Protein AF-A0A2L2SUW8-F1 (afdb_monomer_lite)

Foldseek 3Di:
DDDDDPPLVDDDPPLVVPPPDDDPVVSVVVRSVVSVVVSVVVVVVVVVVVVVVVPDDPDPPPPPPPCVVVVVVVVVVVVVVVVVVVVVVVVVVVVVVVVLVVVLVVLVVVLVVLVVVLVVCPPPDDPVVNVVSVVVSVVSVVVNVVSVVVVVVVVVVVPPPPPDPDDDPPPPPPDDDD

Structure (mmCIF, N/CA/C/O backbone):
data_AF-A0A2L2SUW8-F1
#
_entry.id   AF-A0A2L2SUW8-F1
#
loop_
_atom_site.group_PDB
_atom_site.id
_atom_site.type_symbol
_atom_site.label_atom_id
_atom_site.label_alt_id
_atom_site.label_comp_id
_atom_site.label_asym_id
_atom_site.label_entity_id
_atom_site.label_seq_id
_atom_site.pdbx_PDB_ins_code
_atom_site.Cartn_x
_atom_site.Cartn_y
_atom_site.Cartn_z
_atom_site.occupancy
_atom_site.B_iso_or_equiv
_atom_site.auth_seq_id
_atom_site.auth_comp_id
_atom_site.auth_asym_id
_atom_site.auth_atom_id
_atom_site.pdbx_PDB_model_num
ATOM 1 N N . MET A 1 1 ? -7.060 2.075 62.637 1.00 31.45 1 MET A N 1
ATOM 2 C CA . MET A 1 1 ? -6.467 2.755 61.467 1.00 31.45 1 MET A CA 1
ATOM 3 C C . MET A 1 1 ? -5.921 1.683 60.543 1.00 31.45 1 MET A C 1
ATOM 5 O O . MET A 1 1 ? -5.042 0.956 60.996 1.00 31.45 1 MET A O 1
ATOM 9 N N . PRO A 1 2 ? -6.456 1.498 59.327 1.00 35.22 2 PRO A N 1
ATOM 10 C CA . PRO A 1 2 ? -5.857 0.572 58.381 1.00 35.22 2 PRO A CA 1
ATOM 11 C C . PRO A 1 2 ? -4.590 1.218 57.819 1.00 35.22 2 PRO A C 1
ATOM 13 O O . PRO A 1 2 ? -4.621 2.334 57.305 1.00 35.22 2 PRO A O 1
ATOM 16 N N . VAL A 1 3 ? -3.468 0.524 57.979 1.00 39.59 3 VAL A N 1
ATOM 17 C CA . VAL A 1 3 ? -2.199 0.855 57.333 1.00 39.59 3 VAL A CA 1
ATOM 18 C C . VAL A 1 3 ? -2.322 0.376 55.890 1.00 39.59 3 VAL A C 1
ATOM 20 O O . VAL A 1 3 ? -2.271 -0.825 55.636 1.00 39.59 3 VAL A O 1
ATOM 23 N N . PHE A 1 4 ? -2.552 1.299 54.958 1.00 40.53 4 PHE A N 1
ATOM 24 C CA . PHE A 1 4 ? -2.540 0.986 53.533 1.00 40.53 4 PHE A CA 1
ATOM 25 C C . PHE A 1 4 ? -1.094 0.988 53.043 1.00 40.53 4 PHE A C 1
ATOM 27 O O . PHE A 1 4 ? -0.453 2.029 52.907 1.00 40.53 4 PHE A O 1
ATOM 34 N N . SER A 1 5 ? -0.567 -0.212 52.830 1.00 43.44 5 SER A N 1
ATOM 35 C CA . SER A 1 5 ? 0.682 -0.453 52.118 1.00 43.44 5 SER A CA 1
ATOM 36 C C . SER A 1 5 ? 0.580 0.179 50.727 1.00 43.44 5 SER A C 1
ATOM 38 O O . SER A 1 5 ? -0.314 -0.184 49.964 1.00 43.44 5 SER A O 1
ATOM 40 N N . SER A 1 6 ? 1.464 1.124 50.389 1.00 44.03 6 SER A N 1
ATOM 41 C CA . SER A 1 6 ? 1.450 1.778 49.077 1.00 44.03 6 SER A CA 1
ATOM 42 C C . SER A 1 6 ? 1.844 0.777 47.987 1.00 44.03 6 SER A C 1
ATOM 44 O O . SER A 1 6 ? 3.026 0.599 47.687 1.00 44.03 6 SER A O 1
ATOM 46 N N . ASN A 1 7 ? 0.861 0.104 47.392 1.00 52.19 7 ASN A N 1
ATOM 47 C CA . ASN A 1 7 ? 1.060 -0.725 46.209 1.00 52.19 7 ASN A CA 1
ATOM 48 C C . ASN A 1 7 ? 1.236 0.188 44.989 1.00 52.19 7 ASN A C 1
ATOM 50 O O . ASN A 1 7 ? 0.325 0.410 44.200 1.00 52.19 7 ASN A O 1
ATOM 54 N N . THR A 1 8 ? 2.442 0.734 44.830 1.00 48.81 8 THR A N 1
ATOM 55 C CA . THR A 1 8 ? 2.835 1.541 43.661 1.00 48.81 8 THR A CA 1
ATOM 56 C C . THR A 1 8 ? 3.077 0.711 42.394 1.00 48.81 8 THR A C 1
ATOM 58 O O . THR A 1 8 ? 3.483 1.265 41.374 1.00 48.81 8 THR A O 1
ATOM 61 N N . ASP A 1 9 ? 2.823 -0.597 42.445 1.00 54.16 9 ASP A N 1
ATOM 62 C CA . ASP A 1 9 ? 3.030 -1.553 41.351 1.00 54.16 9 ASP A CA 1
ATOM 63 C C . ASP A 1 9 ? 1.796 -1.768 40.460 1.00 54.16 9 ASP A C 1
ATOM 65 O O . ASP A 1 9 ? 1.693 -2.773 39.761 1.00 54.16 9 ASP A O 1
ATOM 69 N N . MET A 1 10 ? 0.866 -0.810 40.409 1.00 57.97 10 MET A N 1
ATOM 70 C CA . MET A 1 10 ? -0.175 -0.847 39.380 1.00 57.97 10 MET A CA 1
ATOM 71 C C . MET A 1 10 ? 0.442 -0.614 37.996 1.00 57.97 10 MET A C 1
ATOM 73 O O . MET A 1 10 ? 1.099 0.397 37.726 1.00 57.97 10 MET A O 1
ATOM 77 N N . GLU A 1 11 ? 0.266 -1.599 37.123 1.00 60.09 11 GLU A N 1
ATOM 78 C CA . GLU A 1 11 ? 0.660 -1.543 35.7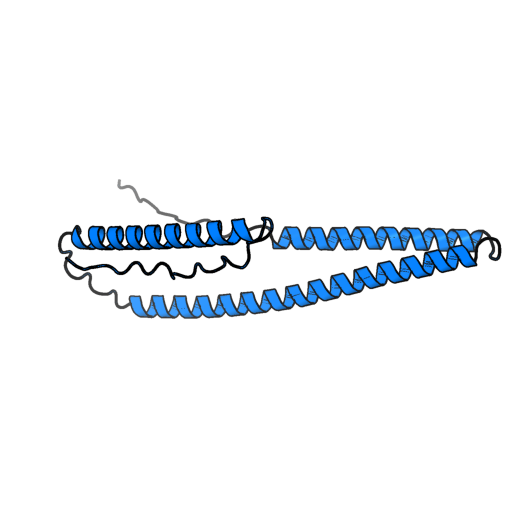26 1.00 60.09 11 GLU A CA 1
ATOM 79 C C . GLU A 1 11 ? -0.386 -0.758 34.931 1.00 60.09 11 GLU A C 1
ATOM 81 O O . GLU A 1 11 ? -1.571 -1.074 34.975 1.00 6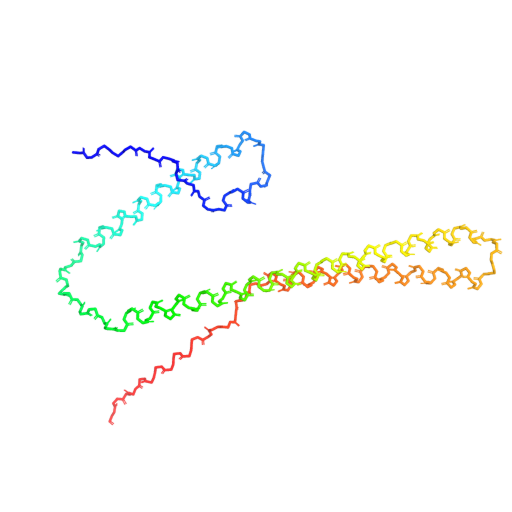0.09 11 GLU A O 1
ATOM 86 N N . ILE A 1 12 ? 0.048 0.298 34.236 1.00 59.81 12 ILE A N 1
ATOM 87 C CA . ILE A 1 12 ? -0.823 1.103 33.373 1.00 59.81 12 ILE A CA 1
ATOM 88 C C . ILE A 1 12 ? -0.914 0.395 32.014 1.00 59.81 12 ILE A C 1
ATOM 90 O O . ILE A 1 12 ? 0.119 0.284 31.341 1.00 59.81 12 ILE A O 1
ATOM 94 N N . PRO A 1 13 ? -2.105 -0.060 31.579 1.00 62.38 13 PRO A N 1
ATOM 95 C CA . PRO A 1 13 ? -2.269 -0.694 30.275 1.00 62.38 13 PRO A CA 1
ATOM 96 C C . PRO A 1 13 ? -1.811 0.233 29.138 1.00 62.38 13 PRO A C 1
ATOM 98 O O . PRO A 1 13 ? -2.197 1.397 29.094 1.00 62.38 13 PRO A O 1
ATOM 101 N N . GLY A 1 14 ? -0.978 -0.276 28.224 1.00 61.34 14 GLY A N 1
ATOM 102 C CA . GLY A 1 14 ? -0.526 0.452 27.025 1.00 61.34 14 GLY A CA 1
ATOM 103 C C . GLY A 1 14 ? 0.663 1.403 27.215 1.00 61.34 14 GLY A C 1
ATOM 104 O O . GLY A 1 14 ? 1.183 1.925 26.234 1.00 61.34 14 GLY A O 1
ATOM 105 N N . MET A 1 15 ? 1.164 1.585 28.440 1.00 63.22 15 MET A N 1
ATOM 106 C CA . MET A 1 15 ? 2.245 2.542 28.726 1.00 63.22 15 MET A CA 1
ATOM 107 C C . MET A 1 15 ? 3.586 2.199 28.046 1.00 63.22 15 MET A C 1
ATOM 109 O O . MET A 1 15 ? 4.403 3.087 27.812 1.00 63.22 15 MET A O 1
ATOM 113 N N . ASP A 1 16 ? 3.817 0.933 27.698 1.00 59.94 16 ASP A N 1
ATOM 114 C CA . ASP A 1 16 ? 5.040 0.507 27.006 1.00 59.94 16 ASP A CA 1
ATOM 115 C C . ASP A 1 16 ? 5.000 0.760 25.485 1.00 59.94 16 ASP A C 1
ATOM 117 O O . ASP A 1 16 ? 6.031 0.653 24.825 1.00 59.94 16 A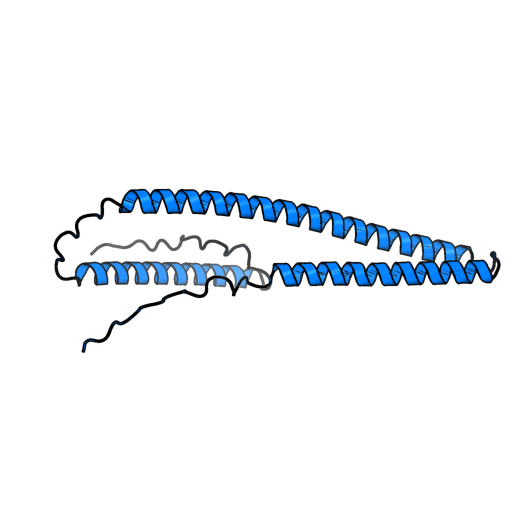SP A O 1
ATOM 121 N N . ALA A 1 17 ? 3.841 1.132 24.922 1.00 57.72 17 ALA A N 1
ATOM 122 C CA . ALA A 1 17 ? 3.671 1.349 23.483 1.00 57.72 17 ALA A CA 1
ATOM 123 C C . ALA A 1 17 ? 3.996 2.784 23.016 1.00 57.72 17 ALA A C 1
ATOM 125 O O . ALA A 1 17 ? 4.275 2.986 21.836 1.00 57.72 17 ALA A O 1
ATOM 126 N N . GLU A 1 18 ? 3.994 3.777 23.915 1.00 51.38 18 GLU A N 1
ATOM 127 C CA . GLU A 1 18 ? 4.088 5.209 23.555 1.00 51.38 18 GLU A CA 1
ATOM 128 C C . GLU A 1 18 ? 5.391 5.896 24.007 1.00 51.38 18 GLU A C 1
ATOM 130 O O . GLU A 1 18 ? 5.587 7.094 23.812 1.00 51.38 18 GLU A O 1
ATOM 135 N N . ALA A 1 19 ? 6.333 5.142 24.572 1.00 54.19 19 ALA A N 1
ATOM 136 C CA . ALA A 1 19 ? 7.610 5.650 25.071 1.00 54.19 19 ALA A CA 1
ATOM 137 C C . ALA A 1 19 ? 8.659 5.860 23.955 1.00 54.19 19 ALA A C 1
ATOM 139 O O . ALA A 1 19 ? 9.779 5.357 24.037 1.00 54.19 19 ALA A O 1
ATOM 140 N N . CYS A 1 20 ? 8.323 6.611 22.905 1.00 51.78 20 CYS A N 1
ATOM 141 C CA . CYS A 1 20 ? 9.290 7.042 21.896 1.00 51.78 20 CYS A CA 1
ATOM 142 C C . CYS A 1 20 ? 9.690 8.503 22.143 1.00 51.78 20 CYS A C 1
ATOM 144 O O . CYS A 1 20 ? 8.853 9.394 22.078 1.00 51.78 20 CYS A O 1
ATOM 146 N N . ALA A 1 21 ? 10.994 8.724 22.351 1.00 54.06 21 ALA A N 1
ATOM 147 C CA . ALA A 1 21 ? 11.687 10.017 22.453 1.00 54.06 21 ALA A CA 1
ATOM 148 C C . ALA A 1 21 ? 11.807 10.661 23.853 1.00 54.06 21 ALA A C 1
ATOM 150 O O . ALA A 1 21 ? 11.297 11.744 24.115 1.00 54.06 21 ALA A O 1
ATOM 151 N N . SER A 1 22 ? 12.605 10.058 24.738 1.00 52.06 22 SER A N 1
ATOM 152 C CA . SER A 1 22 ? 13.514 10.801 25.635 1.00 52.06 22 SER A CA 1
ATOM 153 C C . SER A 1 22 ? 14.594 9.854 26.178 1.00 52.06 22 SER A C 1
ATOM 155 O O . SER A 1 22 ? 14.468 8.637 26.048 1.00 52.06 22 SER A O 1
ATOM 157 N N . SER A 1 23 ? 15.696 10.393 26.708 1.00 53.16 23 SER A N 1
ATOM 158 C CA . SER A 1 23 ? 16.809 9.597 27.245 1.00 53.16 23 SER A CA 1
ATOM 159 C C . SER A 1 23 ? 16.334 8.576 28.293 1.00 53.16 23 SER A C 1
ATOM 161 O O . SER A 1 23 ? 15.391 8.832 29.046 1.00 53.16 23 SER A O 1
ATOM 163 N N . ALA A 1 24 ? 16.991 7.411 28.350 1.00 54.94 24 ALA A N 1
ATOM 164 C CA . ALA A 1 24 ? 16.584 6.272 29.185 1.00 54.94 24 ALA A CA 1
ATOM 165 C C . ALA A 1 24 ? 16.359 6.633 30.673 1.00 54.94 24 ALA A C 1
ATOM 167 O O . ALA A 1 24 ? 15.463 6.085 31.318 1.00 54.94 24 ALA A O 1
ATOM 168 N N . ASP A 1 25 ? 17.102 7.613 31.196 1.00 57.12 25 ASP A N 1
ATOM 169 C CA . ASP A 1 25 ? 16.987 8.066 32.586 1.00 57.12 25 ASP A CA 1
ATOM 170 C C . ASP A 1 25 ? 15.709 8.884 32.863 1.00 57.12 25 ASP A C 1
ATOM 172 O O . ASP A 1 25 ? 15.143 8.811 33.960 1.00 57.12 25 ASP A O 1
ATOM 176 N N . HIS A 1 26 ? 15.202 9.627 31.872 1.00 58.84 26 HIS A N 1
ATOM 177 C CA . HIS A 1 26 ? 13.965 10.410 32.002 1.00 58.84 26 HIS A CA 1
ATOM 178 C C . HIS A 1 26 ? 12.712 9.536 31.866 1.00 58.84 26 HIS A C 1
ATOM 180 O O . HIS A 1 26 ? 11.730 9.752 32.580 1.00 58.84 26 HIS A O 1
ATOM 186 N N . LEU A 1 27 ? 12.773 8.483 31.045 1.00 61.69 27 LEU A N 1
ATOM 187 C CA . LEU A 1 27 ? 11.685 7.516 30.876 1.00 61.69 27 LEU A CA 1
ATOM 188 C C . LEU A 1 27 ? 11.326 6.793 32.180 1.00 61.69 27 LEU A C 1
ATOM 190 O O . LEU A 1 27 ? 10.144 6.624 32.484 1.00 61.69 27 LEU A O 1
ATOM 194 N N . SER A 1 28 ? 12.319 6.412 32.993 1.00 64.25 28 SER A N 1
ATOM 195 C CA . SER A 1 28 ? 12.045 5.720 34.263 1.00 64.25 28 SER A CA 1
ATOM 196 C C . SER A 1 28 ? 11.306 6.617 35.264 1.00 64.25 28 SER A C 1
ATOM 198 O O . SER A 1 28 ? 10.405 6.159 35.972 1.00 64.25 28 SER A O 1
ATOM 200 N N . SER A 1 29 ? 11.645 7.909 35.286 1.00 66.44 29 SER A N 1
ATOM 201 C CA . SER A 1 29 ? 11.034 8.897 36.177 1.00 66.44 29 SER A CA 1
ATOM 202 C C . SER A 1 29 ? 9.603 9.217 35.754 1.00 66.44 29 SER A C 1
ATOM 204 O O . SER A 1 29 ? 8.711 9.230 36.601 1.00 66.44 29 SER A O 1
ATOM 206 N N . VAL A 1 30 ? 9.360 9.379 34.449 1.00 68.69 30 VAL A N 1
ATOM 207 C CA . VAL A 1 30 ? 8.013 9.578 33.892 1.00 68.69 30 VAL A CA 1
ATOM 208 C C . VAL A 1 30 ? 7.137 8.349 34.133 1.00 68.69 30 VAL A C 1
ATOM 210 O O . VAL A 1 30 ? 6.016 8.491 34.611 1.00 68.69 30 VAL A O 1
ATOM 213 N N . LYS A 1 31 ? 7.662 7.135 33.919 1.00 69.25 31 LYS A N 1
ATOM 214 C CA . LYS A 1 31 ? 6.946 5.875 34.185 1.00 69.25 31 LYS A CA 1
ATOM 215 C C . LYS A 1 31 ? 6.569 5.737 35.664 1.00 69.25 31 LYS A C 1
ATOM 217 O O . LYS A 1 31 ? 5.433 5.395 35.986 1.00 69.25 31 LYS A O 1
ATOM 222 N N . LYS A 1 32 ? 7.492 6.051 36.582 1.00 74.12 32 LYS A N 1
ATOM 223 C CA . LYS A 1 32 ? 7.226 6.043 38.033 1.00 74.12 32 LYS A CA 1
ATOM 224 C C . LYS A 1 32 ? 6.215 7.112 38.445 1.00 74.12 32 LYS A C 1
ATOM 226 O O . LYS A 1 32 ? 5.354 6.832 39.274 1.00 74.12 32 LYS A O 1
ATOM 231 N N . PHE A 1 33 ? 6.312 8.319 37.890 1.00 73.19 33 PHE A N 1
ATOM 232 C CA . PHE A 1 33 ? 5.362 9.392 38.176 1.00 73.19 33 PHE A CA 1
ATOM 233 C C . PHE A 1 33 ? 3.966 9.056 37.640 1.00 73.19 33 PHE A C 1
ATOM 235 O O . PHE A 1 33 ? 2.997 9.160 38.385 1.00 73.19 33 PHE A O 1
ATOM 242 N N . GLY A 1 34 ? 3.873 8.557 36.404 1.00 73.06 34 GLY A N 1
ATOM 243 C CA . GLY A 1 34 ? 2.628 8.101 35.789 1.00 73.06 34 GLY A CA 1
ATOM 244 C C . GLY A 1 34 ? 1.942 7.015 36.612 1.00 73.06 34 GLY A C 1
ATOM 245 O O . GLY A 1 34 ? 0.766 7.156 36.931 1.00 73.06 34 GLY A O 1
ATOM 246 N N . ARG A 1 35 ? 2.683 5.988 37.059 1.00 75.75 35 ARG A N 1
ATOM 247 C CA . ARG A 1 35 ? 2.145 4.933 37.944 1.00 75.75 35 ARG A CA 1
ATOM 248 C C . ARG A 1 35 ? 1.601 5.484 39.257 1.00 75.75 35 ARG A C 1
ATOM 250 O O . ARG A 1 35 ? 0.516 5.096 39.675 1.00 75.75 35 ARG A O 1
ATOM 257 N N . LYS A 1 36 ? 2.318 6.418 39.890 1.00 75.75 36 LYS A N 1
ATOM 258 C CA . LYS A 1 36 ? 1.847 7.075 41.120 1.00 75.75 36 LYS A CA 1
ATOM 259 C C . LYS A 1 36 ? 0.586 7.899 40.883 1.00 75.75 36 LYS A C 1
ATOM 261 O O . LYS A 1 36 ? -0.331 7.840 41.693 1.00 75.75 36 LYS A O 1
ATOM 266 N N . TRP A 1 37 ? 0.540 8.650 39.786 1.00 75.62 37 TRP A N 1
ATOM 267 C CA . TRP A 1 37 ? -0.607 9.485 39.446 1.00 75.62 37 TRP A CA 1
ATOM 268 C C . TRP A 1 37 ? -1.839 8.639 39.109 1.00 75.62 37 TRP A C 1
ATOM 270 O O . TRP A 1 37 ? -2.932 8.933 39.582 1.00 75.62 37 TRP A O 1
ATOM 280 N N . TYR A 1 38 ? -1.649 7.534 38.385 1.00 74.94 38 TYR A N 1
ATOM 281 C CA . TYR A 1 38 ? -2.698 6.561 38.093 1.00 74.94 38 TYR A CA 1
ATOM 282 C C . TYR A 1 38 ? -3.222 5.875 39.357 1.00 74.94 38 TYR A C 1
ATOM 284 O O . TYR A 1 38 ? -4.430 5.837 39.562 1.00 74.94 38 TYR A O 1
ATOM 292 N N . ALA A 1 39 ? -2.337 5.394 40.238 1.00 74.88 39 ALA A N 1
ATOM 293 C CA . ALA A 1 39 ? -2.739 4.778 41.502 1.00 74.88 39 ALA A CA 1
ATOM 294 C C . ALA A 1 39 ? -3.522 5.760 42.389 1.00 74.88 39 ALA A C 1
ATOM 296 O O . ALA A 1 39 ? -4.587 5.414 42.891 1.00 74.88 39 ALA A O 1
ATOM 297 N N . ALA A 1 40 ? -3.050 7.005 42.509 1.00 72.81 40 ALA A N 1
ATOM 298 C CA . ALA A 1 40 ? -3.745 8.043 43.266 1.00 72.81 40 ALA A CA 1
ATOM 299 C C . ALA A 1 40 ? -5.106 8.407 42.648 1.00 72.81 40 ALA A C 1
ATOM 301 O O . ALA A 1 40 ? -6.083 8.577 43.372 1.00 72.81 40 ALA A O 1
ATOM 302 N N . GLY A 1 41 ? -5.191 8.500 41.317 1.00 73.31 41 GLY A N 1
ATOM 303 C CA . GLY A 1 41 ? -6.451 8.736 40.610 1.00 73.31 41 GLY A CA 1
ATOM 304 C C . GLY A 1 41 ? -7.439 7.577 40.764 1.00 73.31 41 GLY A C 1
ATOM 305 O O . GLY A 1 41 ? -8.630 7.808 40.963 1.00 73.31 41 GLY A O 1
ATOM 306 N N . PHE A 1 42 ? -6.947 6.337 40.734 1.00 76.25 42 PHE A N 1
ATOM 307 C CA . PHE A 1 42 ? -7.750 5.137 40.950 1.00 76.25 42 PHE A CA 1
ATOM 308 C C . PHE A 1 42 ? -8.293 5.074 42.381 1.00 76.25 42 PHE A C 1
ATOM 310 O O . PHE A 1 42 ? -9.490 4.875 42.572 1.00 76.25 42 PHE A O 1
ATOM 317 N N . GLU A 1 43 ? -7.446 5.308 43.385 1.00 74.81 43 GLU A N 1
ATOM 318 C CA . GLU A 1 43 ? -7.866 5.357 44.788 1.00 74.81 43 GLU A CA 1
ATOM 319 C C . GLU A 1 43 ? -8.849 6.502 45.055 1.00 74.81 43 GLU A C 1
ATOM 321 O O . GLU A 1 43 ? -9.850 6.295 45.738 1.00 74.81 43 GLU A O 1
ATOM 326 N N . ALA A 1 44 ? -8.621 7.688 44.482 1.00 74.69 44 ALA A N 1
ATOM 327 C CA . ALA A 1 44 ? -9.544 8.815 44.601 1.00 74.69 44 ALA A CA 1
ATOM 328 C C . ALA A 1 44 ? -10.906 8.514 43.955 1.00 74.69 44 ALA A C 1
ATOM 330 O O . ALA A 1 44 ? -11.942 8.794 44.556 1.00 74.69 44 ALA A O 1
ATOM 331 N N . GLY A 1 45 ? -10.917 7.896 42.769 1.00 71.06 45 GLY A N 1
ATOM 332 C CA . GLY A 1 45 ? -12.147 7.464 42.103 1.00 71.06 45 GLY A CA 1
ATOM 333 C C . GLY A 1 45 ? -12.892 6.385 42.892 1.00 71.06 45 GLY A C 1
ATOM 334 O O . GLY A 1 45 ? -14.113 6.449 43.020 1.00 71.06 45 GLY A O 1
ATOM 335 N N . LEU A 1 46 ? -12.164 5.434 43.484 1.00 76.62 46 LEU A N 1
ATOM 336 C CA . LEU A 1 46 ? -12.738 4.398 44.340 1.00 76.62 46 LEU A CA 1
ATOM 337 C C . LEU A 1 46 ? -13.351 5.003 45.610 1.00 76.62 46 LEU A C 1
ATOM 339 O O . LEU A 1 46 ? -14.491 4.693 45.939 1.00 76.62 46 LEU A O 1
ATOM 343 N N . ALA A 1 47 ? -12.626 5.904 46.277 1.00 73.81 47 ALA A N 1
ATOM 344 C CA . ALA A 1 47 ? -13.088 6.601 47.474 1.00 73.81 47 ALA A CA 1
ATOM 345 C C . ALA A 1 47 ? -14.311 7.490 47.191 1.00 73.81 47 ALA A C 1
ATOM 347 O O . ALA A 1 47 ? -15.237 7.569 48.002 1.00 73.81 47 ALA A O 1
ATOM 348 N N . GLN A 1 48 ? -14.343 8.144 46.028 1.00 74.00 48 GLN A N 1
ATOM 349 C CA . GLN A 1 48 ? -15.501 8.908 45.579 1.00 74.00 48 GLN A CA 1
ATOM 350 C C . GLN A 1 48 ? -16.706 7.990 45.340 1.00 74.00 48 GLN A C 1
ATOM 352 O O . GLN A 1 48 ? -17.782 8.263 45.865 1.00 74.00 48 GLN A O 1
ATOM 357 N N . ALA A 1 49 ? -16.524 6.875 44.630 1.00 68.38 49 ALA A N 1
ATOM 358 C CA . ALA A 1 49 ? -17.595 5.915 44.373 1.00 68.38 49 ALA A CA 1
ATOM 359 C C . ALA A 1 49 ? -18.152 5.297 45.668 1.00 68.38 49 ALA A C 1
ATOM 361 O O . ALA A 1 49 ? -19.363 5.111 45.790 1.00 68.38 49 ALA A O 1
ATOM 362 N N . THR A 1 50 ? -17.300 5.016 46.659 1.00 70.44 50 THR A N 1
ATOM 363 C CA . THR A 1 50 ? -17.745 4.525 47.972 1.00 70.44 50 THR A CA 1
ATOM 364 C C . THR A 1 50 ? -18.488 5.594 48.767 1.00 70.44 50 THR A C 1
ATOM 366 O O . THR A 1 50 ? -19.534 5.298 49.336 1.00 70.44 50 THR A O 1
ATOM 369 N N . ASN A 1 51 ? -18.022 6.845 48.753 1.00 68.25 51 ASN A N 1
ATOM 370 C CA . ASN A 1 51 ? -18.717 7.943 49.430 1.00 68.25 51 ASN A CA 1
ATOM 371 C C . ASN A 1 51 ? -20.077 8.240 48.778 1.00 68.25 51 ASN A C 1
ATOM 373 O O . ASN A 1 51 ? -21.062 8.468 49.473 1.00 68.25 51 ASN A O 1
ATOM 377 N N . GLU A 1 52 ? -20.173 8.186 47.449 1.00 65.75 52 GLU A N 1
ATOM 378 C CA . GLU A 1 52 ? -21.447 8.324 46.733 1.00 65.75 52 GLU A CA 1
ATOM 379 C C . GLU A 1 52 ? -22.402 7.148 47.009 1.00 65.75 52 GLU A C 1
ATOM 381 O O . GLU A 1 52 ? -23.623 7.334 47.030 1.00 65.75 52 GLU A O 1
ATOM 386 N N . ALA A 1 53 ? -21.867 5.950 47.269 1.00 59.88 53 ALA A N 1
ATOM 387 C CA . ALA A 1 53 ? -22.651 4.788 47.681 1.00 59.88 53 ALA A CA 1
ATOM 388 C C . ALA A 1 53 ? -23.152 4.890 49.135 1.00 59.88 53 ALA A C 1
ATOM 390 O O . ALA A 1 53 ? -24.278 4.474 49.405 1.00 59.88 53 ALA A O 1
ATOM 391 N N . GLU A 1 54 ? -22.368 5.468 50.050 1.00 58.53 54 GLU A N 1
ATOM 392 C CA . GLU A 1 54 ? -22.749 5.674 51.459 1.00 58.53 54 GLU A CA 1
ATOM 393 C C . GLU A 1 54 ? -23.699 6.866 51.670 1.00 58.53 54 GLU A C 1
ATOM 395 O O . GLU A 1 54 ? -24.531 6.838 52.575 1.00 58.53 54 GLU A O 1
ATOM 400 N N . VAL A 1 55 ? -23.624 7.903 50.826 1.00 56.56 55 VAL A N 1
ATOM 401 C CA . VAL A 1 55 ? -24.479 9.107 50.916 1.00 56.56 55 VAL A CA 1
ATOM 402 C C . VAL A 1 55 ? -25.855 8.904 50.263 1.00 56.56 55 VAL A C 1
ATOM 404 O O . VAL A 1 55 ? -26.760 9.724 50.440 1.00 56.56 55 VAL A O 1
ATOM 407 N N . ARG A 1 56 ? -26.081 7.794 49.545 1.00 49.88 56 ARG A N 1
ATOM 408 C CA . ARG A 1 56 ? -27.426 7.468 49.058 1.00 49.88 56 ARG A CA 1
ATOM 409 C C . ARG A 1 56 ? -28.337 7.106 50.241 1.00 49.88 56 ARG A C 1
ATOM 411 O O . ARG A 1 56 ? -28.040 6.146 50.951 1.00 49.88 56 ARG A O 1
ATOM 418 N N . PRO A 1 57 ? -29.483 7.793 50.435 1.00 50.84 57 PRO A N 1
ATOM 419 C CA . PRO A 1 57 ? -30.504 7.304 51.354 1.00 50.84 57 PRO A CA 1
ATOM 420 C C . PRO A 1 57 ? -30.897 5.898 50.909 1.00 50.84 57 PRO A C 1
ATOM 422 O O . PRO A 1 57 ? -30.962 5.654 49.706 1.00 50.84 57 PRO A O 1
ATOM 425 N N . THR A 1 58 ? -31.126 4.989 51.857 1.00 52.56 58 THR A N 1
ATOM 426 C CA . THR A 1 58 ? -31.503 3.589 51.632 1.00 52.56 58 THR A CA 1
ATOM 427 C C . THR A 1 58 ? -32.668 3.497 50.646 1.00 52.56 58 THR A C 1
ATOM 429 O O . THR A 1 58 ? -33.838 3.521 51.028 1.00 52.56 58 THR A O 1
ATOM 432 N N . VAL A 1 59 ? -32.362 3.426 49.352 1.00 47.84 59 VAL A N 1
ATOM 433 C CA . VAL A 1 59 ? -33.355 3.162 48.323 1.00 47.84 59 VAL A CA 1
ATOM 434 C C . VAL A 1 59 ? -33.670 1.687 48.481 1.00 47.84 59 VAL A C 1
ATOM 436 O O . VAL A 1 59 ? -32.778 0.842 48.382 1.00 47.84 59 VAL A O 1
ATOM 439 N N . ALA A 1 60 ? -34.931 1.399 48.810 1.00 50.19 60 ALA A N 1
ATOM 440 C CA . ALA A 1 60 ? -35.489 0.054 48.834 1.00 50.19 60 ALA A CA 1
ATOM 441 C C . ALA A 1 60 ? -34.963 -0.748 47.634 1.00 50.19 60 ALA A C 1
ATOM 443 O O . ALA A 1 60 ? -34.822 -0.160 46.559 1.00 50.19 60 ALA A O 1
ATOM 444 N N . PRO A 1 61 ? -34.664 -2.052 47.792 1.00 45.84 61 PRO A N 1
ATOM 445 C CA . PRO A 1 61 ? -34.002 -2.828 46.757 1.00 45.84 61 PRO A CA 1
ATOM 446 C C . PRO A 1 61 ? -34.831 -2.723 45.485 1.00 45.84 61 PRO A C 1
ATOM 448 O O . PRO A 1 61 ? -35.931 -3.276 45.398 1.00 45.84 61 PRO A O 1
ATOM 451 N N . THR A 1 62 ? -34.322 -1.963 44.516 1.00 47.16 62 THR A N 1
ATOM 452 C CA . THR A 1 62 ? -34.890 -1.901 43.181 1.00 47.16 62 THR A CA 1
ATOM 453 C C . THR A 1 62 ? -34.914 -3.345 42.726 1.00 47.16 62 THR A C 1
ATOM 455 O O . THR A 1 62 ? -33.860 -3.985 42.669 1.00 47.16 62 THR A O 1
ATOM 458 N N . ARG A 1 63 ? -36.118 -3.898 42.531 1.00 51.03 63 ARG A N 1
ATOM 459 C CA . ARG A 1 63 ? -36.292 -5.250 42.001 1.00 51.03 63 ARG A CA 1
ATOM 460 C C . ARG A 1 63 ? -35.328 -5.372 40.831 1.00 51.03 63 ARG A C 1
ATOM 462 O O . ARG A 1 63 ? -35.421 -4.570 39.903 1.00 51.03 63 ARG A O 1
ATOM 469 N N . LYS A 1 64 ? -34.366 -6.296 40.932 1.00 49.84 64 LYS A N 1
ATOM 470 C CA . LYS A 1 64 ? -33.503 -6.668 39.811 1.00 49.84 64 LYS A CA 1
ATOM 471 C C . LYS A 1 64 ? -34.454 -6.885 38.640 1.00 49.84 64 LYS A C 1
ATOM 473 O O . LYS A 1 64 ? -35.309 -7.762 38.742 1.00 49.84 64 LYS A O 1
ATOM 478 N N . SER A 1 65 ? -34.405 -6.023 37.626 1.00 48.53 65 SER A N 1
ATOM 479 C CA . SER A 1 65 ? -35.218 -6.238 36.436 1.00 48.53 65 SER A CA 1
ATOM 480 C C . SER A 1 65 ? -34.799 -7.598 35.895 1.00 48.53 65 SER A C 1
ATOM 482 O O . SER A 1 65 ? -33.604 -7.838 35.710 1.00 48.53 65 SER A O 1
ATOM 484 N N . GLU A 1 66 ? -35.755 -8.505 35.727 1.00 52.69 66 GLU A N 1
ATOM 485 C CA . GLU A 1 66 ? -35.511 -9.874 35.256 1.00 52.69 66 GLU A CA 1
ATOM 486 C C . GLU A 1 66 ? -34.798 -9.894 33.888 1.00 52.69 66 GLU A C 1
ATOM 488 O O . GLU A 1 66 ? -34.129 -10.868 33.575 1.00 52.69 66 GLU A O 1
ATOM 493 N N . ASP A 1 67 ? -34.795 -8.767 33.165 1.00 56.41 67 ASP A N 1
ATOM 494 C CA . ASP A 1 67 ? -34.091 -8.554 31.892 1.00 56.41 67 ASP A CA 1
ATOM 495 C C . ASP A 1 67 ? -32.585 -8.224 32.027 1.00 56.41 67 ASP A C 1
ATOM 497 O O . ASP A 1 67 ? -31.860 -8.154 31.036 1.00 56.41 67 ASP A O 1
ATOM 501 N N . SER A 1 68 ? -32.080 -7.984 33.243 1.00 60.94 68 SER A N 1
ATOM 502 C CA . SER A 1 68 ? -30.667 -7.652 33.504 1.00 60.94 68 SER A CA 1
ATOM 503 C C . SER A 1 68 ? -29.659 -8.708 33.010 1.00 60.94 68 SER A C 1
ATOM 505 O O . SER A 1 68 ? -28.678 -8.311 32.377 1.00 60.94 68 SER A O 1
ATOM 507 N N . PRO A 1 69 ? -29.823 -10.014 33.296 1.00 70.69 69 PRO A N 1
ATOM 508 C CA . PRO A 1 69 ? -28.892 -11.040 32.826 1.00 70.69 69 PRO A CA 1
ATOM 509 C C . PRO A 1 69 ? -28.942 -11.231 31.305 1.00 70.69 69 PRO A C 1
ATOM 511 O O . PRO A 1 69 ? -27.892 -11.428 30.696 1.00 70.69 69 PRO A O 1
ATOM 514 N N . ASP A 1 70 ? -30.116 -11.091 30.687 1.00 76.12 70 ASP A N 1
ATOM 515 C CA . ASP A 1 70 ? -30.282 -11.212 29.233 1.00 76.12 70 ASP A CA 1
ATOM 516 C C . ASP A 1 70 ? -29.618 -10.048 28.491 1.00 76.12 70 ASP A C 1
ATOM 518 O O . ASP A 1 70 ? -28.953 -10.247 27.471 1.00 76.12 70 ASP A O 1
ATOM 522 N N . LEU A 1 71 ? -29.703 -8.833 29.042 1.00 76.25 71 LEU A N 1
ATOM 523 C CA . LEU A 1 71 ? -29.002 -7.670 28.500 1.00 76.25 71 LEU A CA 1
ATOM 524 C C . LEU A 1 71 ? -27.477 -7.841 28.577 1.00 76.25 71 LEU A C 1
ATOM 526 O O . LEU A 1 71 ? -26.762 -7.500 27.635 1.00 76.25 71 LEU A O 1
ATOM 530 N N . ILE A 1 72 ? -26.977 -8.398 29.686 1.00 78.38 72 ILE A N 1
ATOM 531 C CA . ILE A 1 72 ? -25.549 -8.691 29.871 1.00 78.38 72 ILE A CA 1
ATOM 532 C C . ILE A 1 72 ? -25.098 -9.766 28.877 1.00 78.38 72 ILE A C 1
ATOM 534 O O . ILE A 1 72 ? -24.088 -9.576 28.204 1.00 78.38 72 ILE A O 1
ATOM 538 N N . ALA A 1 73 ? -25.855 -10.855 28.727 1.00 82.56 73 ALA A N 1
ATOM 539 C CA . ALA A 1 73 ? -25.553 -11.909 27.761 1.00 82.56 73 ALA A CA 1
ATOM 540 C C . ALA A 1 73 ? -25.551 -11.377 26.316 1.00 82.56 73 ALA A C 1
ATOM 542 O O . ALA A 1 73 ? -24.639 -11.682 25.545 1.00 82.56 73 ALA A O 1
ATOM 543 N N . SER A 1 74 ? -26.514 -10.519 25.963 1.00 81.75 74 SER A N 1
ATOM 544 C CA . SER A 1 74 ? -26.570 -9.875 24.647 1.00 81.75 74 SER A CA 1
ATOM 545 C C . SER A 1 74 ? -25.393 -8.925 24.401 1.00 81.75 74 SER A C 1
ATOM 547 O O . SER A 1 74 ? -24.885 -8.875 23.280 1.00 81.75 74 SER A O 1
ATOM 549 N N . LEU A 1 75 ? -24.950 -8.177 25.415 1.00 80.31 75 LEU A N 1
ATOM 550 C CA . LEU A 1 75 ? -23.778 -7.302 25.316 1.00 80.31 75 LEU A CA 1
ATOM 551 C C . LEU A 1 75 ? -22.484 -8.104 25.156 1.00 80.31 75 LEU A C 1
ATOM 553 O O . LEU A 1 75 ? -21.642 -7.738 24.340 1.00 80.31 75 LEU A O 1
ATOM 557 N N . VAL A 1 76 ? -22.340 -9.213 25.885 1.00 86.44 76 VAL A N 1
ATOM 558 C CA . VAL A 1 76 ? -21.191 -10.122 25.755 1.00 86.44 76 VAL A CA 1
ATOM 559 C C . VAL A 1 76 ? -21.140 -10.724 24.352 1.00 86.44 76 VAL A C 1
ATOM 561 O O . VAL A 1 76 ? -20.107 -10.623 23.694 1.00 86.44 76 VAL A O 1
ATOM 564 N N . ALA A 1 77 ? -22.258 -11.255 23.848 1.00 86.81 77 ALA A N 1
ATOM 565 C CA . ALA A 1 77 ? -22.328 -11.815 22.497 1.00 86.81 77 ALA A CA 1
ATOM 566 C C . ALA A 1 77 ? -21.967 -10.777 21.419 1.00 86.81 77 ALA A C 1
ATOM 568 O O . ALA A 1 77 ? -21.209 -11.071 20.494 1.00 86.81 77 ALA A O 1
ATOM 569 N N . ARG A 1 78 ? -22.451 -9.537 21.568 1.00 84.62 78 ARG A N 1
ATOM 570 C CA . ARG A 1 78 ? -22.126 -8.441 20.649 1.00 84.62 78 ARG A CA 1
ATOM 571 C C . ARG A 1 78 ? -20.655 -8.025 20.725 1.00 84.62 78 ARG A C 1
ATOM 573 O O . ARG A 1 78 ? -20.060 -7.728 19.693 1.00 84.62 78 ARG A O 1
ATOM 580 N N . ASN A 1 79 ? -20.053 -8.020 21.912 1.00 83.56 79 ASN A N 1
ATOM 581 C CA . ASN A 1 79 ? -18.625 -7.740 22.065 1.00 83.56 79 ASN A CA 1
ATOM 582 C C . ASN A 1 79 ? -17.762 -8.829 21.412 1.00 83.56 79 ASN A C 1
ATOM 584 O O . ASN A 1 79 ? -16.810 -8.501 20.708 1.00 83.56 79 ASN A O 1
ATOM 588 N N . GLU A 1 80 ? -18.116 -10.106 21.573 1.00 87.81 80 GLU A N 1
ATOM 589 C CA . GLU A 1 80 ? -17.413 -11.214 20.911 1.00 87.81 80 GLU A CA 1
ATOM 590 C C . GLU A 1 80 ? -17.510 -11.144 19.379 1.00 87.81 80 GLU A C 1
ATOM 592 O O . GLU A 1 80 ? -16.547 -11.458 18.673 1.00 87.81 80 GLU A O 1
ATOM 597 N N . GLU A 1 81 ? -18.664 -10.736 18.846 1.00 85.00 81 GLU A N 1
ATOM 598 C CA . GLU A 1 81 ? -18.858 -10.519 17.410 1.00 85.00 81 GLU A CA 1
ATOM 599 C C . GLU A 1 81 ? -17.988 -9.364 16.894 1.00 85.00 81 GLU A C 1
ATOM 601 O O . GLU A 1 81 ? -17.249 -9.536 15.921 1.00 85.00 81 GLU A O 1
ATOM 606 N N . LEU A 1 82 ? -17.988 -8.227 17.596 1.00 80.00 82 LEU A N 1
ATOM 607 C CA . LEU A 1 82 ? -17.146 -7.075 17.264 1.00 80.00 82 LEU A CA 1
ATOM 608 C C . LEU A 1 82 ? -15.650 -7.408 17.330 1.00 80.00 82 LEU A C 1
ATOM 610 O O . LEU A 1 82 ? -14.891 -6.982 16.460 1.00 80.00 82 LEU A O 1
ATOM 614 N N . GLU A 1 83 ? -15.213 -8.205 18.308 1.00 81.75 83 GLU A N 1
ATOM 615 C CA . GLU A 1 83 ? -13.827 -8.675 18.385 1.00 81.75 83 GLU A CA 1
ATOM 616 C C . GLU A 1 83 ? -13.438 -9.552 17.190 1.00 81.75 83 GLU A C 1
ATOM 618 O O . GLU A 1 83 ? -12.324 -9.435 16.666 1.00 81.75 83 GLU A O 1
ATOM 623 N N . LYS A 1 84 ? -14.335 -10.441 16.743 1.00 83.06 84 LYS A N 1
ATOM 624 C CA . LYS A 1 84 ? -14.097 -11.274 15.555 1.00 83.06 84 LYS A CA 1
ATOM 625 C C . LYS A 1 84 ? -14.017 -10.422 14.294 1.00 83.06 84 LYS A C 1
ATOM 627 O O . LYS A 1 84 ? -13.117 -10.645 13.482 1.00 83.06 84 LYS A O 1
ATOM 632 N N . GLU A 1 85 ? -14.901 -9.437 14.142 1.00 78.81 85 GLU A N 1
ATOM 633 C CA . GLU A 1 85 ? -14.843 -8.496 13.021 1.00 78.81 85 GLU A CA 1
ATOM 634 C C . GLU A 1 85 ? -13.548 -7.678 13.015 1.00 78.81 85 GLU A C 1
ATOM 636 O O . GLU A 1 85 ? -12.923 -7.543 11.963 1.00 78.81 85 GLU A O 1
ATOM 641 N N . LEU A 1 86 ? -13.121 -7.165 14.174 1.00 75.88 86 LEU A N 1
ATOM 642 C CA . LEU A 1 86 ? -11.868 -6.418 14.322 1.00 75.88 86 LEU A CA 1
ATOM 643 C C . LEU A 1 86 ? -10.663 -7.270 13.924 1.00 75.88 86 LEU A C 1
ATOM 645 O O . LEU A 1 86 ? -9.889 -6.867 13.059 1.00 75.88 86 LEU A O 1
ATOM 649 N N . LYS A 1 87 ? -10.555 -8.492 14.461 1.00 75.44 87 LYS A N 1
ATOM 650 C CA . LYS A 1 87 ? -9.485 -9.436 14.092 1.00 75.44 87 LYS A CA 1
ATOM 651 C C . LYS A 1 87 ? -9.503 -9.777 12.599 1.00 75.44 87 LYS A C 1
ATOM 653 O O . LYS A 1 87 ? -8.446 -9.921 11.982 1.00 75.44 87 LYS A O 1
ATOM 658 N N . GLY A 1 88 ? -10.692 -9.912 12.006 1.00 74.81 88 GLY A N 1
ATOM 659 C CA . GLY A 1 88 ? -10.861 -10.141 10.571 1.00 74.81 88 GLY A CA 1
ATOM 660 C C . GLY A 1 88 ? -10.359 -8.969 9.723 1.00 74.81 88 GLY A C 1
ATOM 661 O O . GLY A 1 88 ? -9.593 -9.177 8.778 1.00 74.81 88 GLY A O 1
ATOM 662 N N . LYS A 1 89 ? -10.739 -7.739 10.091 1.00 75.44 89 LYS A N 1
ATOM 663 C CA . LYS A 1 89 ? -10.303 -6.501 9.426 1.00 75.44 89 LYS A CA 1
ATOM 664 C C . LYS A 1 89 ? -8.794 -6.295 9.559 1.00 75.44 89 LYS A C 1
ATOM 666 O O . LYS A 1 89 ? -8.143 -6.054 8.545 1.00 75.44 89 LYS A O 1
ATOM 671 N N . ASP A 1 90 ? -8.223 -6.508 10.743 1.00 76.81 90 ASP A N 1
ATOM 672 C CA . ASP A 1 90 ? -6.775 -6.410 10.973 1.00 76.81 90 ASP A CA 1
ATOM 673 C C . ASP A 1 90 ? -5.984 -7.367 10.078 1.00 76.81 90 ASP A C 1
ATOM 675 O O . ASP A 1 90 ? -4.999 -6.976 9.447 1.00 76.81 90 ASP A O 1
ATOM 679 N N . LYS A 1 91 ? -6.442 -8.617 9.941 1.00 77.75 91 LYS A N 1
ATOM 680 C CA . LYS A 1 91 ? -5.795 -9.591 9.052 1.00 77.75 91 LYS A CA 1
ATOM 681 C C . LYS A 1 91 ? -5.840 -9.152 7.583 1.00 77.75 91 LYS A C 1
ATOM 683 O O . LYS A 1 91 ? -4.846 -9.323 6.875 1.00 77.75 91 LYS A O 1
ATOM 688 N N . GLY A 1 92 ? -6.961 -8.580 7.137 1.00 73.56 92 GLY A N 1
ATOM 689 C CA . GLY A 1 92 ? -7.111 -8.027 5.787 1.00 73.56 92 GLY A CA 1
ATOM 690 C C . GLY A 1 92 ? -6.230 -6.799 5.533 1.00 73.56 92 GLY A C 1
ATOM 691 O O . GLY A 1 92 ? -5.664 -6.646 4.453 1.00 73.56 92 GLY A O 1
ATOM 692 N N . ILE A 1 93 ? -6.044 -5.949 6.542 1.00 78.38 93 ILE A N 1
ATOM 693 C CA . ILE A 1 93 ? -5.167 -4.776 6.451 1.00 78.38 93 ILE A CA 1
ATOM 694 C C . ILE A 1 93 ? -3.702 -5.202 6.360 1.00 78.38 93 ILE A C 1
ATOM 696 O O . ILE A 1 93 ? -2.951 -4.652 5.556 1.00 78.38 93 ILE A O 1
ATOM 700 N N . VAL A 1 94 ? -3.285 -6.206 7.137 1.00 79.06 94 VAL A N 1
ATOM 701 C CA . VAL A 1 94 ? -1.914 -6.734 7.083 1.00 79.06 94 VAL A CA 1
ATOM 702 C C . VAL A 1 94 ? -1.607 -7.342 5.713 1.00 79.06 94 VAL A C 1
ATOM 704 O O . VAL A 1 94 ? -0.534 -7.082 5.164 1.00 79.06 94 VAL A O 1
ATOM 707 N N . SER A 1 95 ? -2.533 -8.113 5.131 1.00 77.69 95 SER A N 1
ATOM 708 C CA . SER A 1 95 ? -2.332 -8.682 3.793 1.00 77.69 95 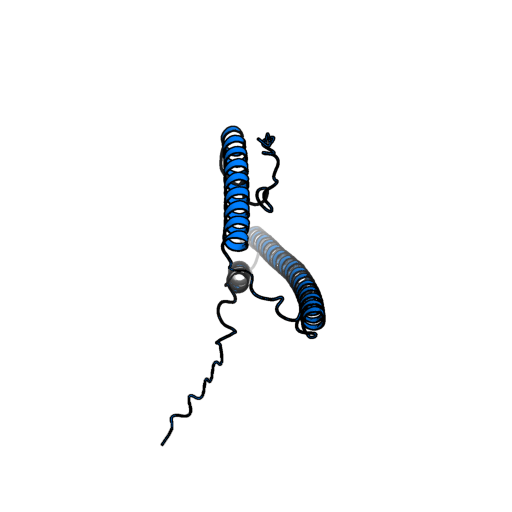SER A CA 1
ATOM 709 C C . SER A 1 95 ? -2.293 -7.604 2.708 1.00 77.69 95 SER A C 1
ATOM 711 O O . SER A 1 95 ? -1.407 -7.647 1.855 1.00 77.69 95 SER A O 1
ATOM 713 N N . PHE A 1 96 ? -3.178 -6.605 2.771 1.00 81.06 96 PHE A N 1
ATOM 714 C CA . PHE A 1 96 ? -3.176 -5.484 1.828 1.00 81.06 96 PHE A CA 1
ATOM 715 C C . PHE A 1 96 ? -1.894 -4.650 1.933 1.00 81.06 96 PHE A C 1
ATOM 717 O O . PHE A 1 96 ? -1.269 -4.343 0.921 1.00 81.06 96 PHE A O 1
ATOM 724 N N . LYS A 1 97 ? -1.445 -4.345 3.158 1.00 83.19 97 LYS A N 1
ATOM 725 C CA . LYS A 1 97 ? -0.186 -3.631 3.407 1.00 83.19 97 LYS A CA 1
ATOM 726 C C . LYS A 1 97 ? 1.004 -4.378 2.814 1.00 83.19 97 LYS A C 1
ATOM 728 O O . LYS A 1 97 ? 1.854 -3.751 2.189 1.00 83.19 97 LYS A O 1
ATOM 733 N N . LYS A 1 98 ? 1.063 -5.700 3.000 1.00 85.69 98 LYS A N 1
ATOM 734 C CA . LYS A 1 98 ? 2.124 -6.530 2.424 1.00 85.69 98 LYS A CA 1
ATOM 735 C C . LYS A 1 98 ? 2.110 -6.464 0.895 1.00 85.69 98 LYS A C 1
ATOM 737 O O . LYS A 1 98 ? 3.126 -6.114 0.313 1.00 85.69 98 LYS A O 1
ATOM 742 N N . ALA A 1 99 ? 0.956 -6.696 0.269 1.00 83.44 99 ALA A N 1
ATOM 743 C CA . ALA A 1 99 ? 0.825 -6.633 -1.186 1.00 83.44 99 ALA A CA 1
ATOM 744 C C . ALA A 1 99 ? 1.214 -5.255 -1.751 1.00 83.44 99 ALA A C 1
ATOM 746 O O . ALA A 1 99 ? 1.881 -5.168 -2.776 1.00 83.44 99 ALA A O 1
ATOM 747 N N . ALA A 1 100 ? 0.842 -4.173 -1.067 1.00 83.56 100 ALA A N 1
ATOM 748 C CA . ALA A 1 100 ? 1.188 -2.821 -1.486 1.00 83.56 100 ALA A CA 1
ATOM 749 C C . ALA A 1 100 ? 2.699 -2.532 -1.389 1.00 83.56 100 ALA A C 1
ATOM 751 O O . ALA A 1 100 ? 3.256 -1.872 -2.265 1.00 83.56 100 ALA A O 1
ATOM 752 N N . ILE A 1 101 ? 3.369 -3.044 -0.349 1.00 85.31 101 ILE A N 1
ATOM 753 C CA . ILE A 1 101 ? 4.833 -2.978 -0.227 1.00 85.31 101 ILE A CA 1
ATOM 754 C C . ILE A 1 101 ? 5.492 -3.784 -1.350 1.00 85.31 101 ILE A C 1
ATOM 756 O O . ILE A 1 101 ? 6.359 -3.246 -2.030 1.00 85.31 101 ILE A O 1
ATOM 760 N N . ASP A 1 102 ? 5.030 -5.012 -1.596 1.00 86.25 102 ASP A N 1
ATOM 761 C CA . ASP A 1 102 ? 5.573 -5.883 -2.644 1.00 86.25 102 ASP A CA 1
ATOM 762 C C . ASP A 1 102 ? 5.460 -5.221 -4.036 1.00 86.25 102 ASP A C 1
ATOM 764 O O . ASP A 1 102 ? 6.420 -5.215 -4.807 1.00 86.25 102 ASP A O 1
ATOM 768 N N . VAL A 1 103 ? 4.317 -4.592 -4.347 1.00 87.69 103 VAL A N 1
ATOM 769 C CA . VAL A 1 103 ? 4.110 -3.848 -5.607 1.00 87.69 103 VAL A CA 1
ATOM 770 C C . VAL A 1 103 ? 5.043 -2.643 -5.713 1.00 87.69 103 VAL A C 1
ATOM 772 O O . VAL A 1 103 ? 5.633 -2.412 -6.770 1.00 87.69 103 VAL A O 1
ATOM 775 N N . ARG A 1 104 ? 5.199 -1.870 -4.634 1.00 88.12 104 ARG A N 1
ATOM 776 C CA . ARG A 1 104 ? 6.112 -0.722 -4.618 1.00 88.12 104 ARG A CA 1
ATOM 777 C C . ARG A 1 104 ? 7.553 -1.169 -4.855 1.00 88.12 104 ARG A C 1
ATOM 779 O O . ARG A 1 104 ? 8.255 -0.553 -5.651 1.00 88.12 104 ARG A O 1
ATOM 786 N N . ASP A 1 105 ? 7.988 -2.222 -4.176 1.00 89.62 105 ASP A N 1
ATOM 787 C CA . ASP A 1 105 ? 9.355 -2.726 -4.280 1.00 89.62 105 ASP A CA 1
ATOM 788 C C . ASP A 1 105 ? 9.625 -3.289 -5.687 1.00 89.62 105 ASP A C 1
ATOM 790 O O . ASP A 1 105 ? 10.688 -3.038 -6.258 1.00 89.62 105 ASP A O 1
ATOM 794 N N . TYR A 1 106 ? 8.630 -3.939 -6.303 1.00 91.62 106 TYR A N 1
ATOM 795 C CA . TYR A 1 106 ? 8.692 -4.350 -7.707 1.00 91.62 106 TYR A CA 1
ATOM 796 C C . TYR A 1 106 ? 8.854 -3.157 -8.663 1.00 91.62 106 TYR A C 1
ATOM 798 O O . TYR A 1 106 ? 9.729 -3.185 -9.526 1.00 91.62 106 TYR A O 1
ATOM 806 N N . LEU A 1 107 ? 8.068 -2.087 -8.490 1.00 89.62 107 LEU A N 1
ATOM 807 C CA . LEU A 1 107 ? 8.179 -0.871 -9.310 1.00 89.62 107 LEU A CA 1
ATOM 808 C C . LEU A 1 107 ? 9.547 -0.195 -9.165 1.00 89.62 107 LEU A C 1
ATOM 810 O O . LEU A 1 107 ? 10.123 0.250 -10.155 1.00 89.62 107 LEU A O 1
ATOM 814 N N . VAL A 1 108 ? 10.087 -0.142 -7.945 1.00 88.88 108 VAL A N 1
ATOM 815 C CA . VAL A 1 108 ? 11.435 0.389 -7.687 1.00 88.88 108 VAL A CA 1
ATOM 816 C C . VAL A 1 108 ? 12.495 -0.451 -8.397 1.00 88.88 108 VAL A C 1
ATOM 818 O O . VAL A 1 108 ? 13.381 0.112 -9.038 1.00 88.88 108 VAL A O 1
ATOM 821 N N . SER A 1 109 ? 12.400 -1.781 -8.314 1.00 92.12 109 SER A N 1
ATOM 822 C CA . SER A 1 109 ? 13.329 -2.680 -9.006 1.00 92.12 109 SER A CA 1
ATOM 823 C C . SER A 1 109 ? 13.261 -2.492 -10.520 1.00 92.12 109 SER A C 1
ATOM 825 O O . SER A 1 109 ? 14.291 -2.261 -11.143 1.00 92.12 109 SER A O 1
ATOM 827 N N . ALA A 1 110 ? 12.056 -2.508 -11.097 1.00 89.44 110 ALA A N 1
ATOM 828 C CA . ALA A 1 110 ? 11.852 -2.334 -12.532 1.00 89.44 110 ALA A CA 1
ATOM 829 C C . ALA A 1 110 ? 12.393 -0.987 -13.029 1.00 89.44 110 ALA A C 1
ATOM 831 O O . ALA A 1 110 ? 13.046 -0.929 -14.066 1.00 89.44 110 ALA A O 1
ATOM 832 N N . HIS A 1 111 ? 12.174 0.093 -12.272 1.00 90.25 111 HIS A N 1
ATOM 833 C CA . HIS A 1 111 ? 12.739 1.402 -12.588 1.00 90.25 111 HIS A CA 1
ATOM 834 C C . HIS A 1 111 ? 14.275 1.370 -12.604 1.00 90.25 111 HIS A C 1
ATOM 836 O O . HIS A 1 111 ? 14.893 1.868 -13.542 1.00 90.25 111 HIS A O 1
ATOM 842 N N . ASN A 1 112 ? 14.903 0.767 -11.591 1.00 89.81 112 ASN A N 1
ATOM 843 C CA . ASN A 1 112 ? 16.364 0.678 -11.506 1.00 89.81 112 ASN A CA 1
ATOM 844 C C . ASN A 1 112 ? 16.967 -0.170 -12.636 1.00 89.81 112 ASN A C 1
ATOM 846 O O . ASN A 1 112 ? 18.005 0.198 -13.194 1.00 89.81 112 ASN A O 1
ATOM 850 N N . ASP A 1 113 ? 16.308 -1.271 -13.002 1.00 91.25 113 ASP A N 1
ATOM 851 C CA . ASP A 1 113 ? 16.695 -2.085 -14.155 1.00 91.25 113 ASP A CA 1
ATOM 852 C C . ASP A 1 113 ? 16.610 -1.262 -15.446 1.00 91.25 113 ASP A C 1
ATOM 854 O O . ASP A 1 113 ? 17.529 -1.300 -16.264 1.00 91.25 113 ASP A O 1
ATOM 858 N N . MET A 1 114 ? 15.562 -0.445 -15.598 1.00 88.12 114 MET A N 1
ATOM 859 C CA . MET A 1 114 ? 15.388 0.408 -16.774 1.00 88.12 114 MET A CA 1
ATOM 860 C C . MET A 1 114 ? 16.440 1.502 -16.883 1.00 88.12 114 MET A C 1
ATOM 862 O O . MET A 1 114 ? 17.015 1.683 -17.953 1.00 88.12 114 MET A O 1
ATOM 866 N N . VAL A 1 115 ? 16.755 2.180 -15.778 1.00 88.56 115 VAL A N 1
ATOM 867 C CA . VAL A 1 115 ? 17.858 3.150 -15.728 1.00 88.56 115 VAL A CA 1
ATOM 868 C C . VAL A 1 115 ? 19.174 2.479 -16.125 1.00 88.56 115 VAL A C 1
ATOM 870 O O . VAL A 1 115 ? 19.901 3.000 -16.967 1.00 88.56 115 VAL A O 1
ATOM 873 N N . SER A 1 116 ? 19.438 1.274 -15.612 1.00 90.56 116 SER A N 1
ATOM 874 C CA . SER A 1 116 ? 20.643 0.512 -15.958 1.00 90.56 116 SER A CA 1
ATOM 875 C C . SER A 1 116 ? 20.691 0.123 -17.442 1.00 90.56 116 SER A C 1
ATOM 877 O O . SER A 1 116 ? 21.763 0.115 -18.049 1.00 90.56 116 SER A O 1
ATOM 879 N N . ILE A 1 117 ? 19.546 -0.223 -18.043 1.00 89.25 117 ILE A N 1
ATOM 880 C CA . ILE A 1 117 ? 19.441 -0.516 -19.480 1.00 89.25 117 ILE A CA 1
ATOM 881 C C . ILE A 1 117 ? 19.731 0.743 -20.294 1.00 89.25 117 ILE A C 1
ATOM 883 O O . ILE A 1 117 ? 20.542 0.675 -21.214 1.00 89.25 117 ILE A O 1
ATOM 887 N N . ILE A 1 118 ? 19.127 1.879 -19.931 1.00 87.31 118 ILE A N 1
ATOM 888 C CA . ILE A 1 118 ? 19.347 3.171 -20.593 1.00 87.31 118 ILE A CA 1
ATOM 889 C C . ILE A 1 118 ? 20.839 3.510 -20.589 1.00 87.31 118 ILE A C 1
ATOM 891 O O . ILE A 1 118 ? 21.416 3.696 -21.660 1.00 87.31 118 ILE A O 1
ATOM 895 N N . GLU A 1 119 ? 21.484 3.474 -19.420 1.00 89.56 119 GLU A N 1
ATOM 896 C CA . GLU A 1 119 ? 22.917 3.759 -19.264 1.00 89.56 119 GLU A CA 1
ATOM 897 C C . GLU A 1 119 ? 23.798 2.864 -20.145 1.00 89.56 119 GLU A C 1
ATOM 899 O O . GLU A 1 119 ? 24.752 3.340 -20.757 1.00 89.56 119 GLU A O 1
ATOM 904 N N . ARG A 1 120 ? 23.475 1.568 -20.248 1.00 88.19 120 ARG A N 1
ATOM 905 C CA . ARG A 1 120 ? 24.220 0.617 -21.094 1.00 88.19 120 ARG A CA 1
ATOM 906 C C . ARG A 1 120 ? 23.928 0.765 -22.583 1.00 88.19 120 ARG A C 1
ATOM 908 O O . ARG A 1 120 ? 24.738 0.335 -23.400 1.00 88.19 120 ARG A O 1
ATOM 915 N N . SER A 1 121 ? 22.759 1.288 -22.930 1.00 84.81 121 SER A N 1
ATOM 916 C CA . SER A 1 121 ? 22.297 1.423 -24.311 1.00 84.81 121 SER A CA 1
ATOM 917 C C . SER A 1 121 ? 22.690 2.754 -24.952 1.00 84.81 121 SER A C 1
ATOM 919 O O . SER A 1 121 ? 22.725 2.841 -26.181 1.00 84.81 121 SER A O 1
ATOM 921 N N . SER A 1 122 ? 23.026 3.763 -24.143 1.00 86.31 122 SER A N 1
ATOM 922 C CA . SER A 1 122 ? 23.323 5.111 -24.623 1.00 86.31 122 SER A CA 1
ATOM 923 C C . SER A 1 122 ? 24.489 5.117 -25.617 1.00 86.31 122 SER A C 1
ATOM 925 O O . SER A 1 122 ? 25.561 4.562 -25.361 1.00 86.31 122 SER A O 1
ATOM 927 N N . GLY A 1 123 ? 24.256 5.698 -26.796 1.00 82.56 123 GLY A N 1
ATOM 928 C CA . GLY A 1 123 ? 25.225 5.740 -27.897 1.00 82.56 123 GLY A CA 1
ATOM 929 C C . GLY A 1 123 ? 25.447 4.415 -28.643 1.00 82.56 123 GLY A C 1
ATOM 930 O O . GLY A 1 123 ? 26.275 4.370 -29.553 1.00 82.56 123 GLY A O 1
ATOM 931 N N . VAL A 1 124 ? 24.729 3.343 -28.285 1.00 88.31 124 VAL A N 1
ATOM 932 C CA . VAL A 1 124 ? 24.784 2.029 -28.955 1.00 88.31 124 VAL A CA 1
ATOM 933 C C . VAL A 1 124 ? 23.486 1.733 -29.706 1.00 88.31 124 VAL A C 1
ATOM 935 O O . VAL A 1 124 ? 23.516 1.136 -30.784 1.00 88.31 124 VAL A O 1
ATOM 938 N N . VAL A 1 125 ? 22.344 2.128 -29.140 1.00 87.81 125 VAL A N 1
ATOM 939 C CA . VAL A 1 125 ? 21.027 1.906 -29.745 1.00 87.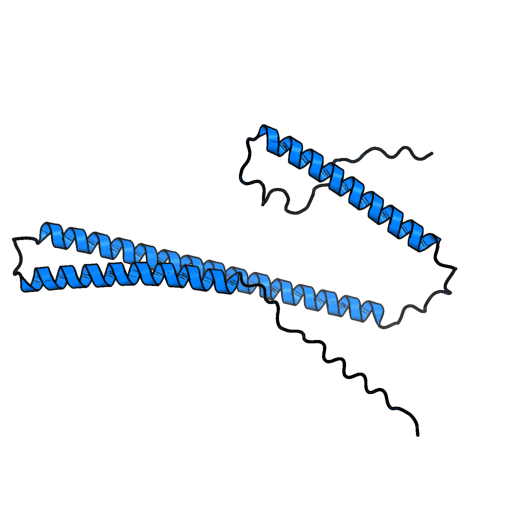81 125 VAL A CA 1
ATOM 940 C C . VAL A 1 125 ? 20.576 3.103 -30.587 1.00 87.81 125 VAL A C 1
ATOM 942 O O . VAL A 1 125 ? 21.048 4.215 -30.372 1.00 87.81 125 VAL A O 1
ATOM 945 N N . PRO A 1 126 ? 19.655 2.905 -31.547 1.00 91.00 126 PRO A N 1
ATOM 946 C CA . PRO A 1 126 ? 19.054 4.012 -32.283 1.00 91.00 126 PRO A CA 1
ATOM 947 C C . PRO A 1 126 ? 18.296 4.984 -31.366 1.00 91.00 126 PRO A C 1
ATOM 949 O O . PRO A 1 126 ? 17.577 4.545 -30.467 1.00 91.00 126 PRO A O 1
ATOM 952 N N . ASP A 1 127 ? 18.343 6.278 -31.686 1.00 88.38 127 ASP A N 1
ATOM 953 C CA . ASP A 1 127 ? 17.729 7.366 -30.905 1.00 88.38 127 ASP A CA 1
ATOM 954 C C . ASP A 1 127 ? 16.245 7.145 -30.567 1.00 88.38 127 ASP A C 1
ATOM 956 O O . ASP A 1 127 ? 15.770 7.546 -29.504 1.00 88.38 127 ASP A O 1
ATOM 960 N N . TRP A 1 128 ? 15.482 6.511 -31.468 1.00 88.44 128 TRP A N 1
ATOM 961 C CA . TRP A 1 128 ? 14.063 6.229 -31.229 1.00 88.44 128 TRP A CA 1
ATOM 962 C C . TRP A 1 128 ? 13.863 5.235 -30.078 1.00 88.44 128 TRP A C 1
ATOM 964 O O . TRP A 1 128 ? 12.960 5.422 -29.268 1.00 88.44 128 TRP A O 1
ATOM 974 N N . LEU A 1 129 ? 14.734 4.227 -29.969 1.00 87.38 129 LEU A N 1
ATOM 975 C CA . LEU A 1 129 ? 14.675 3.228 -28.908 1.00 87.38 129 LEU A CA 1
ATOM 976 C C . LEU A 1 129 ? 15.164 3.816 -27.582 1.00 87.38 129 LEU A C 1
ATOM 978 O O . LEU A 1 129 ? 14.570 3.550 -26.543 1.00 87.38 129 LEU A O 1
ATOM 982 N N . GLU A 1 130 ? 16.207 4.649 -27.613 1.00 86.31 130 GLU A N 1
ATOM 983 C CA . GLU A 1 130 ? 16.678 5.378 -26.428 1.00 86.31 130 GLU A CA 1
ATOM 984 C C . GLU A 1 130 ? 15.565 6.273 -25.862 1.00 86.31 130 GLU A C 1
ATOM 986 O O . GLU A 1 130 ? 15.275 6.233 -24.666 1.00 86.31 130 GLU A O 1
ATOM 991 N N . LYS A 1 131 ? 14.859 7.006 -26.732 1.00 88.31 131 LYS A N 1
ATOM 992 C CA . LYS A 1 131 ? 13.705 7.826 -26.346 1.00 88.31 131 LYS A CA 1
ATOM 993 C C . LYS A 1 131 ? 12.570 6.999 -25.735 1.00 88.31 131 LYS A C 1
ATOM 995 O O . LYS A 1 131 ? 12.001 7.418 -24.728 1.00 88.31 131 LYS A O 1
ATOM 1000 N N . ASP A 1 132 ? 12.246 5.844 -26.311 1.00 89.38 132 ASP A N 1
ATOM 1001 C CA . ASP A 1 132 ? 11.209 4.955 -25.776 1.00 89.38 132 ASP A CA 1
ATOM 1002 C C . ASP A 1 132 ? 11.590 4.389 -24.401 1.00 89.38 132 ASP A C 1
ATOM 1004 O O . ASP A 1 132 ? 10.753 4.348 -23.499 1.00 89.38 132 ASP A O 1
ATOM 1008 N N . LEU A 1 133 ? 12.861 4.024 -24.200 1.00 89.06 133 LEU A N 1
ATOM 1009 C CA . LEU A 1 133 ? 13.366 3.567 -22.904 1.00 89.06 133 LEU A CA 1
ATOM 1010 C C . LEU A 1 133 ? 13.278 4.670 -21.840 1.00 89.06 133 LEU A C 1
ATOM 1012 O O . LEU A 1 133 ? 12.824 4.403 -20.727 1.00 89.06 133 LEU A O 1
ATOM 1016 N N . TYR A 1 134 ? 13.641 5.910 -22.182 1.00 88.75 134 TYR A N 1
ATOM 1017 C CA . TYR A 1 134 ? 13.487 7.062 -21.287 1.00 88.75 134 TYR A CA 1
ATOM 1018 C C . TYR A 1 134 ? 12.025 7.325 -20.912 1.00 88.75 134 TYR A C 1
ATOM 1020 O O . TYR A 1 134 ? 11.729 7.544 -19.737 1.00 88.75 134 TYR A O 1
ATOM 1028 N N . ASN A 1 135 ? 11.107 7.277 -21.882 1.00 90.44 135 ASN A N 1
ATOM 1029 C CA . ASN A 1 135 ? 9.675 7.435 -21.612 1.00 90.44 135 ASN A CA 1
ATOM 1030 C C . ASN A 1 135 ? 9.172 6.343 -20.658 1.00 90.44 135 ASN A C 1
ATOM 1032 O O . ASN A 1 135 ? 8.470 6.637 -19.696 1.00 90.44 135 ASN A O 1
ATOM 1036 N N . LEU A 1 136 ? 9.597 5.096 -20.868 1.00 90.62 136 LEU A N 1
ATOM 1037 C CA . LEU A 1 136 ? 9.208 3.978 -20.016 1.00 90.62 136 LEU A CA 1
ATOM 1038 C C . LEU A 1 136 ? 9.780 4.093 -18.592 1.00 90.62 136 LEU A C 1
ATOM 1040 O O . LEU A 1 136 ? 9.099 3.754 -17.625 1.00 90.62 136 LEU A O 1
ATOM 1044 N N . ALA A 1 137 ? 10.999 4.616 -18.432 1.00 89.00 137 ALA A N 1
ATOM 1045 C CA . ALA A 1 137 ? 11.552 4.927 -17.114 1.00 89.00 137 ALA A CA 1
ATOM 1046 C C . ALA A 1 137 ? 10.757 6.038 -16.398 1.00 89.00 137 ALA A C 1
ATOM 1048 O O . ALA A 1 137 ? 10.474 5.908 -15.206 1.00 89.00 137 ALA A O 1
ATOM 1049 N N . LEU A 1 138 ? 10.339 7.087 -17.117 1.00 90.25 138 LEU A N 1
ATOM 1050 C CA . LEU A 1 138 ? 9.484 8.154 -16.575 1.00 90.25 138 LEU A CA 1
ATOM 1051 C C . LEU A 1 138 ? 8.102 7.638 -16.149 1.00 90.25 138 LEU A C 1
ATOM 1053 O O . LEU A 1 138 ? 7.601 8.021 -15.088 1.00 90.25 138 LEU A O 1
ATOM 1057 N N . ASP A 1 139 ? 7.500 6.748 -16.939 1.00 91.38 139 ASP A N 1
ATOM 1058 C CA . ASP A 1 139 ? 6.219 6.118 -16.609 1.00 91.38 139 ASP A CA 1
ATOM 1059 C C . ASP A 1 139 ? 6.336 5.254 -15.344 1.00 91.38 139 ASP A C 1
ATOM 1061 O O . ASP A 1 139 ? 5.474 5.314 -14.462 1.00 91.38 139 ASP A O 1
ATOM 1065 N N . LEU A 1 140 ? 7.429 4.494 -15.205 1.00 89.62 140 LEU A N 1
ATOM 1066 C CA . LEU A 1 140 ? 7.714 3.711 -13.999 1.00 89.62 140 LEU A CA 1
ATOM 1067 C C . LEU A 1 140 ? 7.934 4.599 -12.768 1.00 89.62 140 LEU A C 1
ATOM 1069 O O . LEU A 1 140 ? 7.421 4.285 -11.691 1.00 89.62 140 LEU A O 1
ATOM 1073 N N . ASP A 1 141 ? 8.659 5.711 -12.908 1.00 88.69 141 ASP A N 1
ATOM 1074 C CA . ASP A 1 141 ? 8.874 6.661 -11.812 1.00 88.69 141 ASP A CA 1
ATOM 1075 C C . ASP A 1 141 ? 7.556 7.312 -11.367 1.00 88.69 141 ASP A C 1
ATOM 1077 O O . ASP A 1 141 ? 7.232 7.341 -10.176 1.00 88.69 141 ASP A O 1
ATOM 1081 N N . THR A 1 142 ? 6.735 7.724 -12.334 1.00 92.00 142 THR A N 1
ATOM 1082 C CA . THR A 1 142 ? 5.390 8.254 -12.087 1.00 92.00 142 THR A CA 1
ATOM 1083 C C . THR A 1 142 ? 4.518 7.220 -11.374 1.00 92.00 142 THR A C 1
ATOM 1085 O O . THR A 1 142 ? 3.885 7.530 -10.362 1.00 92.00 142 THR A O 1
ATOM 1088 N N . GLY A 1 143 ? 4.524 5.969 -11.844 1.00 88.00 143 GLY A N 1
ATOM 1089 C CA . GLY A 1 143 ? 3.789 4.866 -11.225 1.00 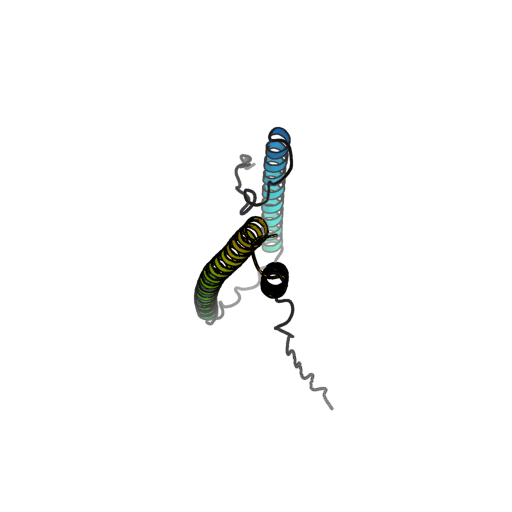88.00 143 GLY A CA 1
ATOM 1090 C C . GLY A 1 143 ? 4.233 4.592 -9.786 1.00 88.00 143 GLY A C 1
ATOM 1091 O O . GLY A 1 143 ? 3.395 4.392 -8.904 1.00 88.00 143 GLY A O 1
ATOM 1092 N N . LYS A 1 144 ? 5.540 4.654 -9.508 1.00 87.69 144 LYS A N 1
ATOM 1093 C CA . LYS A 1 144 ? 6.101 4.529 -8.153 1.00 87.69 144 LYS A CA 1
ATOM 1094 C C . LYS A 1 144 ? 5.585 5.633 -7.225 1.00 87.69 144 LYS A C 1
ATOM 1096 O O . LYS A 1 144 ? 5.174 5.332 -6.102 1.00 87.69 144 LYS A O 1
ATOM 1101 N N . ILE A 1 145 ? 5.588 6.890 -7.679 1.00 88.69 145 ILE A N 1
ATOM 1102 C CA . ILE A 1 145 ? 5.097 8.036 -6.895 1.00 88.69 145 ILE A CA 1
ATOM 1103 C C . ILE A 1 145 ? 3.603 7.871 -6.595 1.00 88.69 145 ILE A C 1
ATOM 1105 O O . ILE A 1 145 ? 3.203 7.909 -5.431 1.00 88.69 145 ILE A O 1
ATOM 1109 N N . GLN A 1 146 ? 2.790 7.588 -7.616 1.00 89.12 146 GLN A N 1
ATOM 1110 C CA . GLN A 1 146 ? 1.346 7.384 -7.456 1.00 89.12 146 GLN A CA 1
ATOM 1111 C C . GLN A 1 146 ? 1.021 6.207 -6.526 1.00 89.12 146 GLN A C 1
ATOM 1113 O O . GLN A 1 146 ? 0.102 6.290 -5.709 1.00 89.12 146 GLN A O 1
ATOM 1118 N N . CYS A 1 147 ? 1.786 5.113 -6.606 1.00 86.50 147 CYS A N 1
ATOM 1119 C CA . CYS A 1 147 ? 1.642 3.972 -5.705 1.00 86.50 147 CYS A CA 1
ATOM 1120 C C . CYS A 1 147 ? 1.898 4.383 -4.246 1.00 86.50 147 CYS A C 1
ATOM 1122 O O . CYS A 1 147 ? 1.082 4.094 -3.368 1.00 86.50 147 CYS A O 1
ATOM 1124 N N . ALA A 1 148 ? 2.980 5.123 -3.986 1.00 86.00 148 ALA A N 1
ATOM 1125 C CA . ALA A 1 148 ? 3.296 5.620 -2.649 1.00 86.00 148 ALA A CA 1
ATOM 1126 C C . ALA A 1 148 ? 2.206 6.561 -2.105 1.00 86.00 148 ALA A C 1
ATOM 1128 O O . ALA A 1 148 ? 1.773 6.413 -0.959 1.00 86.00 148 ALA A O 1
ATOM 1129 N N . GLU A 1 149 ? 1.714 7.487 -2.928 1.00 88.38 149 GLU A N 1
ATOM 1130 C CA . GLU A 1 149 ? 0.628 8.400 -2.560 1.00 88.38 149 GLU A CA 1
ATOM 1131 C C . GLU A 1 149 ? -0.675 7.658 -2.250 1.00 88.38 149 GLU A C 1
ATOM 1133 O O . GLU A 1 149 ? -1.329 7.951 -1.246 1.00 88.38 149 GLU A O 1
ATOM 1138 N N . SER A 1 150 ? -1.035 6.665 -3.066 1.00 85.19 150 SER A N 1
ATOM 1139 C CA . SER A 1 150 ? -2.239 5.850 -2.878 1.00 85.19 150 SER A CA 1
ATOM 1140 C C . SER A 1 150 ? -2.199 5.051 -1.570 1.00 85.19 150 SER A C 1
ATOM 1142 O O . SER A 1 150 ? -3.190 5.006 -0.832 1.00 85.19 150 SER A O 1
ATOM 1144 N N . ILE A 1 151 ? -1.033 4.497 -1.216 1.00 83.81 151 ILE A N 1
ATOM 1145 C CA . ILE A 1 151 ? -0.820 3.811 0.068 1.00 83.81 151 ILE A CA 1
ATOM 1146 C C . ILE A 1 151 ? -1.015 4.784 1.236 1.00 83.81 151 ILE A C 1
ATOM 1148 O O . ILE A 1 151 ? -1.742 4.478 2.184 1.00 83.81 151 ILE A O 1
ATOM 1152 N N . ILE A 1 152 ? -0.406 5.972 1.167 1.00 84.56 152 ILE A N 1
ATOM 1153 C CA . ILE A 1 152 ? -0.519 6.994 2.218 1.00 84.56 152 ILE A CA 1
ATOM 1154 C C . ILE A 1 152 ? -1.969 7.467 2.361 1.00 84.56 152 ILE A C 1
ATOM 1156 O O . ILE A 1 152 ? -2.460 7.609 3.483 1.00 84.56 152 ILE A O 1
ATOM 1160 N N . LYS A 1 153 ? -2.664 7.707 1.245 1.00 86.06 153 LYS A N 1
ATOM 1161 C CA . LYS A 1 153 ? -4.069 8.125 1.234 1.00 86.06 153 LYS A CA 1
ATOM 1162 C C . LYS A 1 153 ? -4.961 7.072 1.889 1.00 86.06 153 LYS A C 1
ATOM 1164 O O . LYS A 1 153 ? -5.703 7.407 2.807 1.00 86.06 153 LYS A O 1
ATOM 1169 N N . SER A 1 154 ? -4.814 5.810 1.488 1.00 79.88 154 SER A N 1
ATOM 1170 C CA . SER A 1 154 ? -5.575 4.688 2.053 1.00 79.88 154 SER A CA 1
ATOM 1171 C C . SER A 1 154 ? -5.329 4.537 3.559 1.00 79.88 154 SER A C 1
ATOM 1173 O O . SER A 1 154 ? -6.255 4.298 4.329 1.00 79.88 154 SER A O 1
ATOM 1175 N N . TRP A 1 155 ? -4.087 4.741 4.012 1.00 79.00 155 TRP A N 1
ATOM 1176 C CA . TRP A 1 155 ? -3.746 4.693 5.435 1.00 79.00 155 TRP A CA 1
ATOM 1177 C C . TRP A 1 155 ? -4.354 5.854 6.237 1.00 79.00 155 TRP A C 1
ATOM 1179 O O . TRP A 1 155 ? -4.838 5.653 7.350 1.00 79.00 155 TRP A O 1
ATOM 1189 N N . LYS A 1 156 ? -4.388 7.065 5.667 1.00 80.50 156 LYS A N 1
ATOM 1190 C CA . LYS A 1 156 ? -5.056 8.223 6.282 1.00 80.50 156 LYS A CA 1
ATOM 1191 C C . LYS A 1 156 ? -6.571 8.045 6.366 1.00 80.50 156 LYS A C 1
ATOM 1193 O O . LYS A 1 156 ? -7.162 8.431 7.368 1.00 80.50 156 LYS A O 1
ATOM 1198 N N . GLU A 1 157 ? -7.191 7.477 5.333 1.00 80.00 157 GLU A N 1
ATOM 1199 C CA . GLU A 1 157 ? -8.624 7.160 5.337 1.00 80.00 157 GLU A CA 1
ATOM 1200 C C . GLU A 1 157 ? -8.958 6.103 6.395 1.00 80.00 157 GLU A C 1
ATOM 1202 O O . GLU A 1 157 ? -9.942 6.264 7.110 1.00 80.00 157 GLU A O 1
ATOM 1207 N N . TYR A 1 158 ? -8.099 5.094 6.571 1.00 73.12 158 TYR A N 1
ATOM 1208 C CA . TYR A 1 158 ? -8.240 4.093 7.631 1.00 73.12 158 TYR A CA 1
ATOM 1209 C C . TYR A 1 158 ? -8.150 4.687 9.047 1.00 73.12 158 TYR A C 1
ATOM 1211 O O . TYR A 1 158 ? -8.917 4.315 9.928 1.00 73.12 158 TYR A O 1
ATOM 1219 N N . LEU A 1 159 ? -7.219 5.618 9.270 1.00 71.06 159 LEU A N 1
ATOM 1220 C CA . LEU A 1 159 ? -7.029 6.276 10.568 1.00 71.06 159 LEU A CA 1
ATOM 1221 C C . LEU A 1 159 ? -8.088 7.331 10.890 1.00 71.06 159 LEU A C 1
ATOM 1223 O O . LEU A 1 159 ? -8.122 7.832 12.017 1.00 71.06 159 LEU A O 1
ATOM 1227 N N . LYS A 1 160 ? -8.922 7.718 9.919 1.00 79.12 160 LYS A N 1
ATOM 1228 C CA . LYS A 1 160 ? -9.952 8.722 10.150 1.00 79.12 160 LYS A CA 1
ATOM 1229 C C . LYS A 1 160 ? -10.945 8.144 11.169 1.00 79.12 160 LYS A C 1
ATOM 1231 O O . LYS A 1 160 ? -11.523 7.090 10.903 1.00 79.12 160 LYS A O 1
ATOM 1236 N N . PRO A 1 161 ? -11.138 8.783 12.338 1.00 51.19 161 PRO A N 1
ATOM 1237 C CA . PRO A 1 161 ? -12.068 8.273 13.330 1.00 51.19 161 PRO A CA 1
ATOM 1238 C C . PRO A 1 161 ? -13.448 8.143 12.690 1.00 51.19 161 PRO A C 1
ATOM 1240 O O . PRO A 1 161 ? -13.904 9.052 11.993 1.00 51.19 161 PRO A O 1
ATOM 1243 N N . VAL A 1 162 ? -14.103 7.004 12.925 1.00 56.94 162 VAL A N 1
ATOM 1244 C CA . VAL A 1 162 ? -15.505 6.751 12.562 1.00 56.94 162 VAL A CA 1
ATOM 1245 C C . VAL A 1 162 ? -16.386 7.608 13.475 1.00 56.94 162 VAL A C 1
ATOM 1247 O O . VAL A 1 162 ? -17.101 7.127 14.346 1.00 56.94 162 VAL A O 1
ATOM 1250 N N . SER A 1 163 ? -16.272 8.923 13.349 1.00 52.16 163 SER A N 1
ATOM 1251 C CA . SER A 1 163 ? -17.062 9.899 14.079 1.00 52.16 163 SER A CA 1
ATOM 1252 C C . SER A 1 163 ? -18.227 10.326 13.200 1.00 52.16 163 SER A C 1
ATOM 1254 O O . SER A 1 163 ? -18.263 11.480 12.811 1.00 52.16 163 SER A O 1
ATOM 1256 N N . GLU A 1 164 ? -19.110 9.399 12.808 1.00 48.56 164 GLU A N 1
ATOM 1257 C CA . GLU A 1 164 ? -20.415 9.703 12.184 1.00 48.56 164 GLU A CA 1
ATOM 1258 C C . GLU A 1 164 ? -21.182 8.414 11.818 1.00 48.56 164 GLU A C 1
ATOM 1260 O O . GLU A 1 164 ? -21.371 8.092 10.653 1.00 48.56 164 GLU A O 1
ATOM 1265 N N . SER A 1 165 ? -21.668 7.647 12.801 1.00 46.59 165 SER A N 1
ATOM 1266 C CA . SER A 1 165 ? -22.885 6.839 12.590 1.00 46.59 165 SER A CA 1
ATOM 1267 C C . SER A 1 165 ? -23.502 6.379 13.912 1.00 46.59 165 SER A C 1
ATOM 1269 O O . SER A 1 165 ? -23.447 5.207 14.252 1.00 46.59 165 SER A O 1
ATOM 1271 N N . HIS A 1 166 ? -24.082 7.299 14.679 1.00 41.19 166 HIS A N 1
ATOM 1272 C CA . HIS A 1 166 ? -25.316 7.042 15.434 1.00 41.19 166 HIS A CA 1
ATOM 1273 C C . HIS A 1 166 ? -25.871 8.381 15.923 1.00 41.19 166 HIS A C 1
ATOM 1275 O O . HIS A 1 166 ? -25.801 8.743 17.095 1.00 41.19 166 HIS A O 1
ATOM 1281 N N . GLY A 1 167 ? -26.428 9.141 14.974 1.00 37.16 167 GLY A N 1
ATOM 1282 C CA . GLY A 1 167 ? -27.387 10.188 15.291 1.00 37.16 167 GLY A CA 1
ATOM 1283 C C . GLY A 1 167 ? -28.586 9.548 15.983 1.00 37.16 167 GLY A C 1
ATOM 1284 O O . GLY A 1 167 ? -29.362 8.823 15.365 1.00 37.16 167 GLY A O 1
ATOM 1285 N N . SER A 1 168 ? -28.671 9.789 17.287 1.00 46.62 168 SER A N 1
ATOM 1286 C CA . SER A 1 168 ? -29.806 9.519 18.159 1.00 46.62 168 SER A CA 1
ATOM 1287 C C . SER A 1 168 ? -31.116 9.968 17.499 1.00 46.62 168 SER A C 1
ATOM 1289 O O . SER A 1 168 ? -31.396 11.162 17.402 1.00 46.62 168 SER A O 1
ATOM 1291 N N . SER A 1 169 ? -31.936 9.017 17.041 1.00 39.53 169 SER A N 1
ATOM 1292 C CA . SER A 1 169 ? -33.335 9.280 16.690 1.00 39.53 169 SER A CA 1
ATOM 1293 C C . SER A 1 169 ? -34.177 9.246 17.967 1.00 39.53 169 SER A C 1
ATOM 1295 O O . SER A 1 169 ? -34.954 8.330 18.220 1.00 39.53 169 SER A O 1
ATOM 1297 N N . GLY A 1 170 ? -33.974 10.248 18.821 1.00 43.12 170 GLY A N 1
ATOM 1298 C CA . GLY A 1 170 ? -34.869 10.553 19.929 1.00 43.12 170 GLY A CA 1
ATOM 1299 C C . GLY A 1 170 ? -36.066 11.350 19.418 1.00 43.12 170 GLY A C 1
ATOM 1300 O O . GLY A 1 170 ? -36.082 12.571 19.532 1.00 43.12 170 GLY A O 1
ATOM 1301 N N . SER A 1 171 ? -37.069 10.683 18.841 1.00 38.72 171 SER A N 1
ATOM 1302 C CA . SER A 1 171 ? -38.380 11.303 18.605 1.00 38.72 171 SER A CA 1
ATOM 1303 C C . SER A 1 171 ? -39.246 11.146 19.855 1.00 38.72 171 SER A C 1
ATOM 1305 O O . SER A 1 171 ? -40.085 10.254 19.962 1.00 38.72 171 SER A O 1
ATOM 1307 N N . SER A 1 172 ? -39.024 12.016 20.837 1.00 42.97 172 SER A N 1
ATOM 1308 C CA . SER A 1 172 ? -39.943 12.239 21.950 1.00 42.97 172 SER A CA 1
ATOM 1309 C C . SER A 1 172 ? -41.123 13.083 21.458 1.00 42.97 172 SER A C 1
ATOM 1311 O O . SER A 1 172 ? -41.073 14.311 21.415 1.00 42.97 172 SER A O 1
ATOM 1313 N N . LYS A 1 173 ? -42.222 12.421 21.077 1.00 46.53 173 LYS A N 1
ATOM 1314 C CA . LYS A 1 173 ? -43.525 13.082 20.929 1.00 46.53 173 LYS A CA 1
ATOM 1315 C C . LYS A 1 173 ? -44.052 13.457 22.316 1.00 46.53 173 LYS A C 1
ATOM 1317 O O . LYS A 1 173 ? -44.678 12.647 22.990 1.00 46.53 173 LYS A O 1
ATOM 1322 N N . LEU A 1 174 ? -43.812 14.703 22.720 1.00 43.25 174 LEU A N 1
ATOM 1323 C CA . LEU A 1 174 ? -44.661 15.404 23.682 1.00 43.25 174 LEU A CA 1
ATOM 1324 C C . LEU A 1 174 ? -46.022 15.643 23.013 1.00 43.25 174 LEU A C 1
ATOM 1326 O O . LEU A 1 174 ? -46.157 16.532 22.173 1.00 43.25 174 LEU A O 1
ATOM 1330 N N . SER A 1 175 ? -47.019 14.831 23.365 1.00 47.94 175 SER A N 1
ATOM 1331 C CA . SER A 1 175 ? -48.419 15.184 23.137 1.00 47.94 175 SER A CA 1
ATOM 1332 C C . SER A 1 175 ? -48.806 16.175 24.225 1.00 47.94 175 SER A C 1
ATOM 1334 O O . SER A 1 175 ? -48.713 15.867 25.410 1.00 47.94 175 SER A O 1
ATOM 1336 N N . LYS A 1 176 ? -49.154 17.386 23.800 1.00 51.97 176 LYS A N 1
ATOM 1337 C CA . LYS A 1 176 ? -49.636 18.471 24.643 1.00 51.97 176 LYS A CA 1
ATOM 1338 C C . LYS A 1 176 ? -51.159 18.396 24.641 1.00 51.97 176 LYS A C 1
ATOM 1340 O O . LYS A 1 176 ? -51.750 18.288 23.568 1.00 51.97 176 LYS A O 1
ATOM 1345 N N . ASP A 1 177 ? -51.738 18.421 25.831 1.00 49.38 177 ASP A N 1
ATOM 1346 C CA . ASP A 1 177 ? -53.172 18.516 26.074 1.00 49.38 177 ASP A CA 1
ATOM 1347 C C . ASP A 1 177 ? -53.811 19.705 25.339 1.00 49.38 177 ASP A C 1
ATOM 1349 O O . ASP A 1 177 ? -53.228 20.794 25.272 1.00 49.38 177 ASP A O 1
ATOM 1353 N N . ASN A 1 178 ? -55.015 19.465 24.818 1.00 40.34 178 ASN A N 1
ATOM 1354 C CA . ASN A 1 178 ? -56.172 20.364 24.843 1.00 40.34 178 ASN A CA 1
ATOM 1355 C C . ASN A 1 178 ? -57.436 19.536 24.599 1.00 40.34 178 ASN A C 1
ATOM 1357 O O . ASN A 1 178 ? -57.460 18.799 23.587 1.00 40.34 178 ASN A O 1
#

Sequence (178 aa):
MPVFSSNTDMEIPGMDAEACASSADHLSSVKKFGRKWYAAGFEAGLAQATNEAEVRPTVAPTRKSEDSPDLIASLVARNEELEKELKGKDKGIVSFKKAAIDVRDYLVSAHNDMVSIIERSSGVVPDWLEKDLYNLALDLDTGKIQCAESIIKSWKEYLKPVSESHGSSGSSKLSKDN

pLDDT: mean 71.25, std 16.6, range [31.45, 92.12]

Radius of gyration: 31.03 Å; chains: 1; bounding box: 81×32×94 Å

Organism: NCBI:txid56646

Secondary structure (DSSP, 8-state):
---------PPPTTTTTS--SS-HHHHHHHHHHHHHHHHHHHHHHHHHHHHHHHSS---------TTHHHHHHHHHHHHHHHHHHHHHHHHHHHHHHHHHHHHHHHHHHHHHHHHHHHHHHTTTS-HHHHHHHHHHHHHHHHHHHHHHHHHHHHHHHHHS----S---------PPP-